Protein AF-A0A943AS71-F1 (afdb_monomer_lite)

Foldseek 3Di:
DEADAFDKDKAFDADDPQKWFQDKDWPDPQKDKDAQDHTDPPDGRVNGIIIIGGDDPVRFKTKMKTKIAGDDDDPDDDDGIDIDMDMYGHD

pLDDT: mean 90.93, std 9.63, range [56.84, 98.0]

Secondary structure (DSSP, 8-state):
--SBPSEEEEE-PPP-SSEEEEEEEESSTTEEEEE-S---TTS-HHHHEEEEEEE-SS--EEEEEEEEEE----TT---SEEEEEEEEEB-

Radius of gyration: 14.39 Å; chains: 1; bounding box: 28×16×49 Å

Sequence (91 aa):
IKNVPIGTYKITEKQVLRYYLAEATPNTANVKIQQVGKAEYGKKPEEIAYGNATLNLKDLKAEITFRNEKQRFDDYSHNDVVRNTITFKLK

Structure (mmCIF, N/CA/C/O backbone):
data_AF-A0A943AS71-F1
#
_entry.id   AF-A0A943AS71-F1
#
loop_
_atom_site.group_PDB
_atom_site.id
_atom_site.type_symbol
_atom_site.label_atom_id
_atom_site.label_alt_id
_atom_site.label_comp_id
_atom_site.label_asym_id
_atom_site.label_entity_id
_atom_site.label_seq_id
_atom_site.pdbx_PDB_ins_code
_atom_site.Cartn_x
_atom_site.Cartn_y
_atom_site.Cartn_z
_atom_site.occupancy
_atom_site.B_iso_or_equiv
_atom_site.auth_seq_id
_atom_site.auth_comp_id
_atom_site.auth_asym_id
_atom_site.auth_atom_id
_atom_site.pdbx_PDB_model_num
ATOM 1 N N . ILE A 1 1 ? -12.008 -3.490 3.138 1.00 86.69 1 ILE A N 1
ATOM 2 C CA . ILE A 1 1 ? -12.097 -4.714 3.972 1.00 86.69 1 ILE A CA 1
ATOM 3 C C . ILE A 1 1 ? -12.667 -4.332 5.335 1.00 86.69 1 ILE A C 1
ATOM 5 O O . ILE A 1 1 ? -12.212 -3.359 5.922 1.00 86.69 1 ILE A O 1
ATOM 9 N N . LYS A 1 2 ? -13.712 -5.010 5.805 1.00 90.75 2 LYS A N 1
ATOM 10 C CA . LYS A 1 2 ? -14.315 -4.759 7.128 1.00 90.75 2 LYS A CA 1
ATOM 11 C C . LYS A 1 2 ? -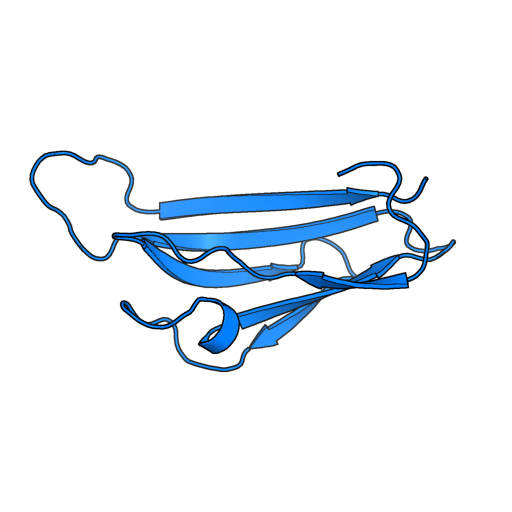13.963 -5.911 8.069 1.00 90.75 2 LYS A C 1
ATOM 13 O O . LYS A 1 2 ? -13.595 -6.976 7.580 1.00 90.75 2 LYS A O 1
ATOM 18 N N . ASN A 1 3 ? -14.126 -5.707 9.374 1.00 91.88 3 ASN A N 1
ATOM 19 C CA . ASN A 1 3 ? -13.926 -6.730 10.402 1.00 91.88 3 ASN A CA 1
ATOM 20 C C . ASN A 1 3 ? -12.506 -7.305 10.446 1.00 91.88 3 ASN A C 1
ATOM 22 O O . ASN A 1 3 ? -12.321 -8.488 10.730 1.00 91.88 3 ASN A O 1
ATOM 26 N N . VAL A 1 4 ? -11.503 -6.474 10.159 1.00 92.25 4 VAL A N 1
ATOM 27 C CA . VAL A 1 4 ? -10.103 -6.868 10.319 1.00 92.25 4 VAL A CA 1
ATOM 28 C C . VAL A 1 4 ? -9.764 -6.823 11.816 1.00 92.25 4 VAL A C 1
ATOM 30 O O . VAL A 1 4 ? -10.108 -5.838 12.466 1.00 92.25 4 VAL A O 1
ATOM 33 N N . PRO A 1 5 ? -9.157 -7.869 12.400 1.00 94.19 5 PRO A N 1
ATOM 34 C CA . PRO A 1 5 ? -8.751 -7.847 13.804 1.00 94.19 5 PRO A CA 1
ATOM 35 C C . PRO A 1 5 ? -7.739 -6.736 14.135 1.00 94.19 5 PRO A C 1
ATOM 37 O O . PRO A 1 5 ? -7.157 -6.100 13.258 1.00 94.19 5 PRO A O 1
ATOM 40 N N . ILE A 1 6 ? -7.520 -6.511 15.432 1.00 95.31 6 ILE A N 1
ATOM 41 C CA . ILE A 1 6 ? -6.399 -5.690 15.905 1.00 95.31 6 ILE A CA 1
ATOM 42 C C . ILE A 1 6 ? -5.104 -6.407 15.523 1.00 95.31 6 ILE A C 1
ATOM 44 O O . ILE A 1 6 ? -4.985 -7.619 15.713 1.00 95.31 6 ILE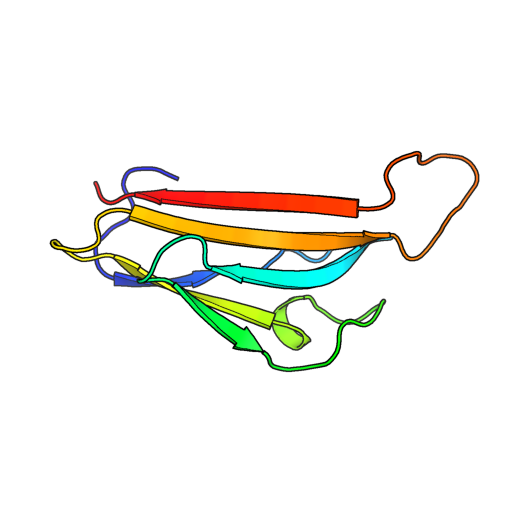 A O 1
ATOM 48 N N . GLY A 1 7 ? -4.128 -5.663 15.013 1.00 95.50 7 GLY A N 1
ATOM 49 C CA . GLY A 1 7 ? -2.847 -6.231 14.623 1.00 95.50 7 GLY A CA 1
ATOM 50 C C . GLY A 1 7 ? -2.076 -5.373 13.634 1.00 95.50 7 GLY A C 1
ATOM 51 O O . GLY A 1 7 ? -2.521 -4.301 13.217 1.00 95.50 7 GLY A O 1
ATOM 52 N N . THR A 1 8 ? -0.904 -5.881 13.263 1.00 96.06 8 THR A N 1
ATOM 53 C CA . THR A 1 8 ? -0.042 -5.288 12.242 1.00 96.06 8 THR A CA 1
ATOM 54 C C . THR A 1 8 ? -0.137 -6.109 10.964 1.00 96.06 8 THR A C 1
ATOM 56 O O . THR A 1 8 ? -0.034 -7.334 10.996 1.00 96.06 8 THR A O 1
ATOM 59 N N . TYR A 1 9 ? -0.304 -5.430 9.836 1.00 95.88 9 TYR A N 1
ATOM 60 C CA . TYR A 1 9 ? -0.535 -6.037 8.533 1.00 95.88 9 TYR A CA 1
ATOM 61 C C . TYR A 1 9 ? 0.490 -5.542 7.522 1.00 95.88 9 TYR A C 1
ATOM 63 O O . TYR A 1 9 ? 0.694 -4.334 7.381 1.00 95.88 9 TYR A O 1
ATOM 71 N N . LYS A 1 10 ? 1.089 -6.482 6.786 1.00 96.50 10 LYS A N 1
ATOM 72 C CA . LYS A 1 10 ? 1.831 -6.187 5.559 1.00 96.50 10 LYS A CA 1
ATOM 73 C C . LYS A 1 10 ? 0.835 -6.130 4.402 1.00 96.50 10 LYS A C 1
ATOM 75 O O . LYS A 1 10 ? 0.051 -7.058 4.219 1.00 96.50 10 LYS A O 1
ATOM 80 N N . ILE A 1 11 ? 0.868 -5.052 3.633 1.00 95.94 11 ILE A N 1
ATOM 81 C CA . ILE A 1 11 ? -0.013 -4.813 2.490 1.00 95.94 11 ILE A CA 1
ATOM 82 C C . ILE A 1 11 ? 0.855 -4.714 1.254 1.00 95.94 11 ILE A C 1
ATOM 84 O O . ILE A 1 11 ? 1.772 -3.892 1.196 1.00 95.94 11 ILE A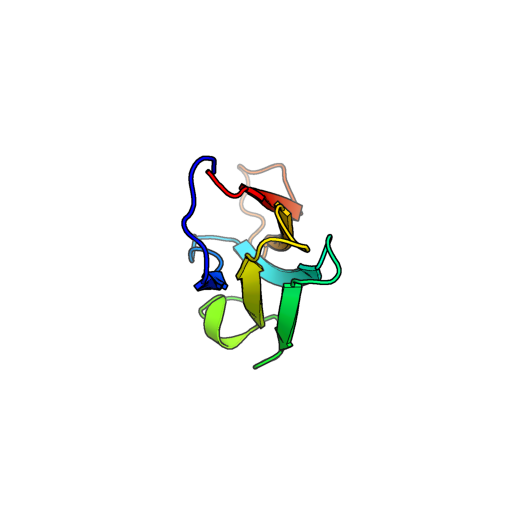 O 1
ATOM 88 N N . THR A 1 12 ? 0.557 -5.548 0.272 1.00 96.38 12 THR A N 1
ATOM 89 C CA . THR A 1 12 ? 1.358 -5.669 -0.938 1.00 96.38 12 THR A CA 1
ATOM 90 C C . THR A 1 12 ? 0.462 -5.557 -2.157 1.00 96.38 12 THR A C 1
ATOM 92 O O . THR A 1 12 ? -0.693 -5.986 -2.139 1.00 96.38 12 THR A O 1
ATOM 95 N N . GLU A 1 13 ? 0.985 -4.930 -3.207 1.00 95.88 13 GLU A N 1
ATOM 96 C CA . GLU A 1 13 ? 0.285 -4.848 -4.481 1.00 95.88 13 GLU A CA 1
ATOM 97 C C . GLU A 1 13 ? 0.484 -6.157 -5.250 1.00 95.88 13 GLU A C 1
ATOM 99 O O . GLU A 1 13 ? 1.589 -6.703 -5.331 1.00 95.88 13 GLU A O 1
ATOM 104 N N . LYS A 1 14 ? -0.601 -6.681 -5.821 1.00 94.25 14 LYS A N 1
ATOM 105 C CA . LYS A 1 14 ? -0.538 -7.907 -6.613 1.00 94.25 14 LYS A CA 1
ATOM 106 C C . LYS A 1 14 ? 0.168 -7.628 -7.938 1.00 94.25 14 LYS A C 1
ATOM 108 O O . LYS A 1 14 ? -0.220 -6.728 -8.674 1.00 94.25 14 LYS A O 1
ATOM 113 N N . GLN A 1 15 ? 1.150 -8.456 -8.286 1.00 92.44 15 GLN A N 1
ATOM 114 C CA . GLN A 1 15 ? 1.785 -8.382 -9.600 1.00 92.44 15 GLN A CA 1
ATOM 115 C C . GLN A 1 15 ? 0.780 -8.714 -10.714 1.00 92.44 15 GLN A C 1
ATOM 117 O O . GLN A 1 15 ? 0.081 -9.730 -10.657 1.00 92.44 15 GLN A O 1
ATOM 122 N N . VAL A 1 16 ? 0.743 -7.873 -11.746 1.00 88.94 16 VAL A N 1
ATOM 123 C CA . VAL A 1 16 ? -0.093 -8.041 -12.941 1.00 88.94 16 VAL A CA 1
ATOM 124 C C . VAL A 1 16 ? 0.725 -7.781 -14.207 1.00 88.94 16 VAL A C 1
ATOM 126 O O . VAL A 1 16 ? 1.803 -7.195 -14.160 1.00 88.94 16 VAL A O 1
ATOM 129 N N . LEU A 1 17 ? 0.223 -8.236 -15.355 1.00 85.31 17 LEU A N 1
ATOM 130 C CA . LEU A 1 17 ? 0.850 -7.964 -16.649 1.00 85.31 17 LEU A CA 1
ATOM 131 C C . LEU A 1 17 ? 0.700 -6.482 -17.034 1.00 85.31 17 LEU A C 1
ATOM 133 O O . LEU A 1 17 ? -0.302 -5.854 -16.700 1.00 85.31 17 LEU A O 1
ATOM 137 N N . ARG A 1 18 ? 1.667 -5.954 -17.801 1.00 87.81 18 ARG A N 1
ATOM 138 C CA . ARG A 1 18 ? 1.687 -4.607 -18.425 1.00 87.81 18 ARG A CA 1
ATOM 139 C C . ARG A 1 18 ? 1.787 -3.402 -17.485 1.00 87.81 18 ARG A C 1
ATOM 141 O O . ARG A 1 18 ? 2.154 -2.332 -17.968 1.00 87.81 18 ARG A O 1
ATOM 148 N N . TYR A 1 19 ? 1.529 -3.572 -16.195 1.00 90.94 19 TYR A N 1
ATOM 149 C CA . TYR A 1 19 ? 1.678 -2.526 -15.189 1.00 90.94 19 TYR A CA 1
ATOM 150 C C . TYR A 1 19 ? 2.809 -2.853 -14.221 1.00 90.94 19 TYR A C 1
ATOM 152 O O . TYR A 1 19 ? 3.079 -4.020 -13.935 1.00 90.94 19 TYR A O 1
ATOM 160 N N . TYR A 1 20 ? 3.451 -1.815 -13.705 1.00 93.94 20 TYR A N 1
ATOM 161 C CA . TYR A 1 20 ? 4.391 -1.914 -12.597 1.00 93.94 20 TYR A CA 1
ATOM 162 C C . TYR A 1 20 ? 4.012 -0.927 -11.503 1.00 93.94 20 TYR A C 1
ATOM 164 O O . TYR A 1 20 ? 3.392 0.103 -11.773 1.00 93.94 20 TYR A O 1
ATOM 172 N N . LEU A 1 21 ? 4.402 -1.243 -10.270 1.00 97.00 21 LEU A N 1
ATOM 173 C CA . LEU A 1 21 ? 4.200 -0.342 -9.147 1.00 97.00 21 LEU A CA 1
ATOM 174 C C . LEU A 1 21 ? 5.136 0.861 -9.297 1.00 97.00 21 LEU A C 1
ATOM 176 O O . LEU A 1 21 ? 6.354 0.710 -9.238 1.00 97.00 21 LEU A O 1
ATOM 180 N N . ALA A 1 22 ? 4.564 2.044 -9.485 1.00 96.12 22 ALA A N 1
ATOM 181 C CA . ALA A 1 22 ? 5.317 3.289 -9.560 1.00 96.12 22 ALA A CA 1
ATOM 182 C C . ALA A 1 22 ? 5.518 3.895 -8.167 1.00 96.12 22 ALA A C 1
ATOM 184 O O . ALA A 1 22 ? 6.605 4.357 -7.833 1.00 96.12 22 ALA A O 1
ATOM 185 N N . GLU A 1 23 ? 4.472 3.870 -7.342 1.00 96.06 23 GLU A N 1
ATOM 186 C CA . GLU A 1 23 ? 4.471 4.534 -6.042 1.00 96.06 23 GLU A CA 1
ATOM 187 C C . GLU A 1 23 ? 3.442 3.900 -5.099 1.00 96.06 23 GLU A C 1
ATOM 189 O O . GLU A 1 23 ? 2.373 3.462 -5.529 1.00 96.06 23 GLU A O 1
ATOM 194 N N . ALA A 1 24 ? 3.741 3.892 -3.800 1.00 97.25 24 ALA A N 1
ATOM 195 C CA . ALA A 1 24 ? 2.784 3.577 -2.748 1.00 97.25 24 ALA A CA 1
ATOM 196 C C . ALA A 1 24 ? 2.667 4.778 -1.805 1.00 97.25 24 ALA A C 1
ATOM 198 O O . ALA A 1 24 ? 3.680 5.284 -1.326 1.00 97.25 24 ALA A O 1
ATOM 199 N N . THR A 1 25 ? 1.445 5.221 -1.516 1.00 97.31 25 THR A N 1
ATOM 200 C CA . THR A 1 25 ? 1.189 6.378 -0.652 1.00 97.31 25 THR A CA 1
ATOM 201 C C . THR A 1 25 ? 0.306 5.994 0.536 1.00 97.31 25 THR A C 1
ATOM 203 O O . THR A 1 25 ? -0.709 5.308 0.364 1.00 97.31 25 THR A O 1
ATOM 206 N N . PRO A 1 26 ? 0.669 6.402 1.767 1.00 97.19 26 PRO A N 1
ATOM 207 C CA . PRO A 1 26 ? -0.185 6.194 2.924 1.00 97.19 26 PRO A CA 1
ATOM 208 C C . PRO A 1 26 ? -1.284 7.264 2.933 1.00 97.19 26 PRO A C 1
ATOM 210 O O . PRO A 1 26 ? -0.993 8.457 2.871 1.00 97.19 26 PRO A O 1
ATOM 213 N N . ASN A 1 27 ? -2.547 6.854 3.050 1.00 96.25 27 ASN A N 1
ATOM 214 C CA . ASN A 1 27 ? -3.673 7.788 3.178 1.00 96.25 27 ASN A CA 1
ATOM 215 C C . ASN A 1 27 ? -4.076 8.008 4.651 1.00 96.25 27 ASN A C 1
ATOM 217 O O . ASN A 1 27 ? -4.892 8.879 4.949 1.00 96.25 27 ASN A O 1
ATOM 221 N N . THR A 1 28 ? -3.540 7.213 5.583 1.00 96.25 28 THR A N 1
ATOM 222 C CA . THR A 1 28 ? -3.748 7.358 7.032 1.00 96.25 28 THR A CA 1
ATOM 223 C C . THR A 1 28 ? -2.425 7.276 7.794 1.00 96.25 28 THR A C 1
ATOM 225 O O . THR A 1 28 ? -1.481 6.619 7.360 1.00 96.25 28 THR A O 1
ATOM 228 N N . ALA A 1 29 ? -2.355 7.924 8.961 1.00 96.00 29 ALA A N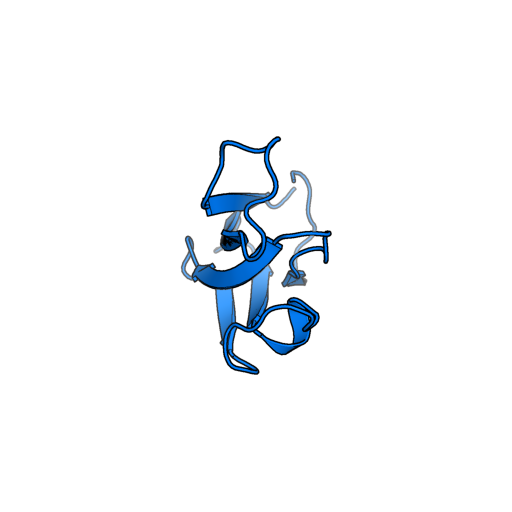 1
ATOM 229 C CA . ALA A 1 29 ? -1.120 8.050 9.748 1.00 96.00 29 ALA A CA 1
ATOM 230 C C . ALA A 1 29 ? -0.587 6.716 10.311 1.00 96.00 29 ALA A C 1
ATOM 232 O O . ALA A 1 29 ? 0.609 6.567 10.549 1.00 96.00 29 ALA A O 1
ATOM 233 N N . ASN A 1 30 ? -1.467 5.735 10.508 1.00 96.69 30 ASN A N 1
ATOM 234 C CA . ASN A 1 30 ? -1.131 4.391 10.981 1.00 96.69 30 ASN A CA 1
ATOM 235 C C . ASN A 1 30 ? -0.635 3.450 9.868 1.00 96.69 30 ASN A C 1
ATOM 237 O O . ASN A 1 30 ? -0.495 2.248 10.107 1.00 96.69 30 ASN A O 1
ATOM 241 N N . VAL A 1 31 ? -0.379 3.977 8.667 1.00 97.75 31 VAL A N 1
ATOM 242 C CA . VAL A 1 31 ? 0.237 3.262 7.547 1.00 97.75 31 VAL A CA 1
ATOM 243 C C . VAL A 1 31 ? 1.622 3.842 7.289 1.00 97.75 31 VAL A C 1
ATOM 245 O O . VAL A 1 31 ? 1.784 5.041 7.082 1.00 97.75 31 VAL A O 1
ATOM 248 N N . LYS A 1 32 ? 2.631 2.974 7.258 1.00 97.88 32 LYS A N 1
ATOM 249 C CA . LYS A 1 32 ? 4.003 3.312 6.875 1.00 97.88 32 LYS A CA 1
ATOM 250 C C . LYS A 1 32 ? 4.354 2.615 5.574 1.00 97.88 32 LYS A C 1
ATOM 252 O O . LYS A 1 32 ? 4.211 1.398 5.472 1.00 97.88 32 LYS A O 1
ATOM 257 N N . ILE A 1 33 ? 4.839 3.376 4.603 1.00 98.00 33 ILE A N 1
ATOM 258 C CA . ILE A 1 33 ? 5.354 2.819 3.354 1.00 98.00 33 ILE A CA 1
ATOM 259 C C . ILE A 1 33 ? 6.819 2.460 3.548 1.00 98.00 33 ILE A C 1
ATOM 261 O O . ILE A 1 33 ? 7.613 3.290 3.986 1.00 98.00 33 ILE A O 1
ATOM 265 N N . GLN A 1 34 ? 7.170 1.224 3.215 1.00 97.88 34 GLN A N 1
ATOM 266 C CA . GLN A 1 34 ? 8.551 0.799 3.088 1.00 97.88 34 GLN A CA 1
ATOM 267 C C . GLN A 1 34 ? 8.932 0.840 1.610 1.00 97.88 34 GLN A C 1
ATOM 269 O O . GLN A 1 34 ? 8.463 0.009 0.833 1.00 97.88 34 GLN A O 1
ATOM 274 N N . GLN A 1 35 ? 9.795 1.785 1.236 1.00 97.25 35 GLN A N 1
ATOM 275 C CA . GLN A 1 35 ? 10.434 1.782 -0.076 1.00 97.25 35 GLN A CA 1
ATOM 276 C C . GLN A 1 35 ? 11.609 0.797 -0.048 1.00 97.25 35 GLN A C 1
ATOM 278 O O . GLN A 1 35 ? 12.465 0.873 0.835 1.00 97.25 35 GLN A O 1
ATOM 283 N N . VAL A 1 36 ? 11.630 -0.135 -0.995 1.00 97.25 36 VAL A N 1
ATOM 284 C CA . VAL A 1 36 ? 12.639 -1.202 -1.105 1.00 97.25 36 VAL A CA 1
ATOM 285 C C . VAL A 1 36 ? 13.521 -0.986 -2.332 1.00 97.25 36 VAL A C 1
ATOM 287 O O . VAL A 1 36 ? 14.739 -1.128 -2.256 1.00 97.25 36 VAL A O 1
ATOM 290 N N . GLY A 1 37 ? 12.920 -0.598 -3.454 1.00 95.88 37 GLY A N 1
ATOM 291 C CA . GLY A 1 37 ? 13.603 -0.460 -4.735 1.00 95.88 37 GLY A CA 1
ATOM 292 C C . GLY A 1 37 ? 13.052 0.687 -5.569 1.00 95.88 37 GLY A C 1
ATOM 293 O O . GLY A 1 37 ? 12.130 1.392 -5.166 1.00 95.88 37 GLY A O 1
ATOM 294 N N . LYS A 1 38 ? 13.636 0.895 -6.749 1.00 96.38 38 LYS A N 1
ATOM 295 C CA . LYS A 1 38 ? 13.117 1.855 -7.730 1.00 96.38 38 LYS A CA 1
ATOM 296 C C . LYS A 1 38 ? 11.955 1.239 -8.503 1.00 96.38 38 LYS A C 1
ATOM 298 O O . LYS A 1 38 ? 11.962 0.035 -8.753 1.00 96.38 38 LYS A O 1
ATOM 303 N N . ALA A 1 39 ? 10.998 2.078 -8.889 1.00 95.06 39 ALA A N 1
ATOM 304 C CA . ALA A 1 39 ? 9.920 1.694 -9.786 1.00 95.06 39 ALA A CA 1
ATOM 305 C C . ALA A 1 39 ? 10.493 1.165 -11.105 1.00 95.06 39 ALA A C 1
ATOM 307 O O . ALA A 1 39 ? 11.282 1.850 -11.758 1.00 95.06 39 ALA A O 1
ATOM 308 N N . GLU A 1 40 ? 10.132 -0.063 -11.469 1.00 93.62 40 GLU A N 1
ATOM 309 C CA . GLU A 1 40 ? 10.687 -0.724 -12.645 1.00 93.62 40 GLU A CA 1
ATOM 310 C C . GLU A 1 40 ? 9.749 -1.818 -13.149 1.00 93.62 40 GLU A C 1
ATOM 312 O O . GLU A 1 40 ? 9.224 -2.629 -12.379 1.00 93.62 40 GLU A O 1
ATOM 317 N N . TYR A 1 41 ? 9.568 -1.867 -14.466 1.00 91.31 41 TYR A N 1
ATOM 318 C CA . TYR A 1 41 ? 8.799 -2.926 -15.094 1.00 91.31 41 TYR A CA 1
ATOM 319 C C . TYR A 1 41 ? 9.488 -4.288 -14.978 1.00 91.31 41 TYR A C 1
ATOM 321 O O . TYR A 1 41 ? 10.689 -4.419 -15.185 1.00 91.31 41 TYR A O 1
ATOM 329 N N . GLY A 1 42 ? 8.699 -5.325 -14.692 1.00 90.12 42 GLY A N 1
ATOM 330 C CA . GLY A 1 42 ? 9.186 -6.698 -14.535 1.00 90.12 42 GLY A CA 1
ATOM 331 C C . GLY A 1 42 ? 9.603 -7.059 -13.108 1.00 90.12 42 GLY A C 1
ATOM 332 O O . GLY A 1 42 ? 9.698 -8.249 -12.808 1.00 90.12 42 GLY A O 1
ATOM 333 N N . LYS A 1 43 ? 9.764 -6.077 -12.212 1.00 94.00 43 LYS A N 1
ATOM 334 C CA . LYS A 1 43 ? 9.962 -6.329 -10.779 1.00 94.00 43 LYS A CA 1
ATOM 335 C C . LYS A 1 43 ? 8.653 -6.641 -10.073 1.00 94.00 43 LYS A C 1
ATOM 337 O O . LYS A 1 43 ? 7.581 -6.167 -10.463 1.00 94.00 43 LYS A O 1
ATOM 342 N N . LYS A 1 44 ? 8.734 -7.438 -9.007 1.00 95.69 44 LYS A N 1
ATOM 343 C CA . LYS A 1 44 ? 7.569 -7.674 -8.148 1.00 95.69 44 LYS A CA 1
ATOM 344 C C . LYS A 1 44 ? 7.251 -6.380 -7.397 1.00 95.69 44 LYS A C 1
ATOM 346 O O . LYS A 1 44 ? 8.180 -5.733 -6.918 1.00 95.69 44 LYS A O 1
ATOM 351 N N . PRO A 1 45 ? 5.973 -6.013 -7.205 1.00 96.25 45 PRO A N 1
ATOM 352 C CA . PRO A 1 45 ? 5.637 -4.802 -6.458 1.00 96.25 45 PRO A CA 1
ATOM 353 C C . PRO A 1 45 ? 6.268 -4.748 -5.057 1.00 96.25 45 PRO A C 1
ATOM 355 O O . PRO A 1 45 ? 6.745 -3.699 -4.643 1.00 96.25 45 PRO A O 1
ATOM 358 N N . GLU A 1 46 ? 6.379 -5.890 -4.367 1.00 96.44 46 GLU A N 1
ATOM 359 C CA . GLU A 1 46 ? 7.026 -5.992 -3.046 1.00 96.44 46 GLU A CA 1
ATOM 360 C C . GLU A 1 46 ? 8.532 -5.683 -3.044 1.00 96.44 46 GLU A C 1
ATOM 362 O O . GLU A 1 46 ? 9.073 -5.327 -1.999 1.00 96.44 46 GLU A O 1
ATOM 367 N N . GLU A 1 47 ? 9.206 -5.802 -4.191 1.00 96.69 47 GLU A N 1
ATOM 368 C CA . GLU A 1 47 ? 10.615 -5.418 -4.373 1.00 96.69 47 GLU A CA 1
ATOM 369 C C . GLU A 1 47 ? 10.767 -3.907 -4.613 1.00 96.69 47 GLU A C 1
ATOM 371 O O . GLU A 1 47 ? 11.879 -3.383 -4.584 1.00 96.69 47 GLU A O 1
ATOM 376 N N . ILE A 1 48 ? 9.656 -3.203 -4.850 1.00 97.50 48 ILE A N 1
ATOM 377 C CA . ILE A 1 48 ? 9.603 -1.757 -5.074 1.00 97.50 48 ILE A CA 1
ATOM 378 C C . ILE A 1 48 ? 9.143 -1.071 -3.790 1.00 97.50 48 ILE A C 1
ATOM 380 O O . ILE A 1 48 ? 9.908 -0.303 -3.205 1.00 97.50 48 ILE A O 1
ATOM 384 N N . ALA A 1 49 ? 7.927 -1.367 -3.327 1.00 98.00 49 ALA A N 1
ATOM 385 C CA . ALA A 1 49 ? 7.382 -0.826 -2.089 1.00 98.00 49 ALA A CA 1
ATOM 386 C C . ALA A 1 49 ? 6.242 -1.686 -1.522 1.00 98.00 49 ALA A C 1
ATOM 388 O O . ALA A 1 49 ? 5.515 -2.365 -2.247 1.00 98.00 49 ALA A O 1
ATOM 389 N N . TYR A 1 50 ? 6.042 -1.613 -0.208 1.00 97.69 50 TYR A N 1
ATOM 390 C CA . TYR A 1 50 ? 4.887 -2.205 0.469 1.00 97.69 50 TYR A CA 1
ATOM 391 C C . TYR A 1 50 ? 4.449 -1.360 1.668 1.00 97.69 50 TYR A C 1
ATOM 393 O O . TYR A 1 50 ? 5.216 -0.556 2.198 1.00 97.69 50 TYR A O 1
ATOM 401 N N . GLY A 1 51 ? 3.204 -1.536 2.104 1.00 97.44 51 GLY A N 1
ATOM 402 C CA . GLY A 1 51 ? 2.660 -0.871 3.285 1.00 97.44 51 GLY A CA 1
ATOM 403 C C . GLY A 1 51 ? 2.751 -1.748 4.528 1.00 97.44 51 GLY A C 1
ATOM 404 O O . GLY A 1 51 ? 2.471 -2.942 4.466 1.00 97.44 51 GLY A O 1
ATOM 405 N N . ASN A 1 52 ? 3.072 -1.154 5.670 1.00 97.50 52 ASN A N 1
ATOM 406 C CA . ASN A 1 52 ? 2.841 -1.739 6.987 1.00 97.50 52 ASN A CA 1
ATOM 407 C C . ASN A 1 52 ? 1.790 -0.904 7.701 1.00 97.50 52 ASN A C 1
ATOM 409 O O . ASN A 1 52 ? 1.975 0.301 7.872 1.00 97.50 52 ASN A O 1
ATOM 413 N N . ALA A 1 53 ? 0.703 -1.531 8.123 1.00 96.38 53 ALA A N 1
ATOM 414 C CA . ALA A 1 53 ? -0.381 -0.846 8.804 1.00 96.38 53 ALA A CA 1
ATOM 415 C C . ALA A 1 53 ? -0.667 -1.463 10.159 1.00 96.38 53 ALA A C 1
ATOM 417 O O . ALA A 1 53 ? -0.657 -2.685 10.294 1.00 96.38 53 ALA A O 1
ATOM 418 N N . THR A 1 54 ? -0.999 -0.620 11.127 1.00 96.25 54 THR A N 1
ATOM 419 C CA . THR A 1 54 ? -1.383 -1.064 12.465 1.00 96.25 54 THR A CA 1
ATOM 420 C C . THR A 1 54 ? -2.828 -0.676 12.734 1.00 96.25 54 THR A C 1
ATOM 422 O O . THR A 1 54 ? -3.169 0.506 12.717 1.00 96.25 54 THR A O 1
ATOM 425 N N . LEU A 1 55 ? -3.675 -1.667 13.008 1.00 95.50 55 LEU A N 1
ATOM 426 C CA . LEU A 1 55 ? -5.018 -1.449 13.536 1.00 95.50 55 LEU A CA 1
ATOM 427 C C . LEU A 1 55 ? -5.009 -1.641 15.046 1.00 95.50 55 LEU A C 1
ATOM 429 O O . LEU A 1 55 ? -4.550 -2.668 15.545 1.00 95.50 55 LEU A O 1
ATOM 433 N N . ASN A 1 56 ? -5.533 -0.658 15.767 1.00 93.62 56 ASN A N 1
ATOM 434 C CA . ASN A 1 56 ? -5.683 -0.675 17.219 1.00 93.62 56 ASN A CA 1
ATOM 435 C C . ASN A 1 56 ? -6.928 0.146 17.614 1.00 93.62 56 ASN A C 1
ATOM 437 O O . ASN A 1 56 ? -7.624 0.672 16.750 1.00 93.62 56 ASN A O 1
ATOM 441 N N . LEU A 1 57 ? -7.220 0.271 18.912 1.00 92.12 57 LEU A N 1
ATOM 442 C CA . LEU A 1 57 ? -8.411 0.990 19.394 1.00 92.12 57 LEU A CA 1
ATOM 443 C C . LEU A 1 57 ? -8.420 2.500 19.076 1.00 92.12 57 LEU A C 1
ATOM 445 O O . LEU A 1 57 ? -9.488 3.103 19.054 1.00 92.12 57 LEU A O 1
ATOM 449 N N . LYS A 1 58 ? -7.255 3.114 18.842 1.00 92.62 58 LYS A N 1
ATOM 450 C CA . LYS A 1 58 ? -7.114 4.519 18.418 1.00 92.62 58 LYS A CA 1
ATOM 451 C C . LYS A 1 58 ? -7.166 4.653 16.895 1.00 92.62 58 LYS A C 1
ATOM 453 O O . LYS A 1 58 ? -7.745 5.600 16.375 1.00 92.62 58 LYS A O 1
ATOM 458 N N . ASP A 1 59 ? -6.611 3.671 16.193 1.00 92.75 59 ASP A N 1
ATOM 459 C CA . ASP A 1 59 ? -6.458 3.641 14.744 1.00 92.75 59 ASP A CA 1
ATOM 460 C C . ASP A 1 59 ? -7.342 2.549 14.126 1.00 92.75 59 ASP A C 1
ATOM 462 O O . ASP A 1 59 ? -6.877 1.500 13.677 1.00 92.75 59 ASP A O 1
ATOM 466 N N . LEU A 1 60 ? -8.654 2.796 14.119 1.00 93.12 60 LEU A N 1
ATOM 467 C CA . LEU A 1 60 ? -9.669 1.828 13.672 1.00 93.12 60 LEU A CA 1
ATOM 468 C C . LEU A 1 60 ? -9.712 1.634 12.150 1.00 93.12 60 LEU A C 1
ATOM 470 O O . LEU A 1 60 ? -10.368 0.717 11.658 1.00 93.12 60 LEU A O 1
ATOM 474 N N . LYS A 1 61 ? -9.074 2.524 11.390 1.00 94.81 61 LYS A N 1
ATOM 475 C CA . LYS A 1 61 ? -9.045 2.525 9.926 1.00 94.81 61 LYS A CA 1
ATOM 476 C C . LYS A 1 61 ? -7.600 2.660 9.476 1.00 94.81 61 LYS A C 1
ATOM 478 O O . LYS A 1 61 ? -6.871 3.488 10.007 1.00 94.81 61 LYS A O 1
ATOM 483 N N . ALA A 1 62 ? -7.226 1.909 8.453 1.00 95.38 62 ALA A N 1
ATOM 484 C CA . ALA A 1 62 ? -6.015 2.147 7.687 1.00 95.38 62 ALA A CA 1
ATOM 485 C C . ALA A 1 62 ? -6.339 2.206 6.194 1.00 95.38 62 ALA A C 1
ATOM 487 O O . ALA A 1 62 ? -7.276 1.556 5.712 1.00 95.38 62 ALA A O 1
ATOM 488 N N . GLU A 1 63 ? -5.586 3.024 5.468 1.00 97.19 63 GLU A N 1
ATOM 489 C CA . GLU A 1 63 ? -5.773 3.200 4.037 1.00 97.19 63 GLU A CA 1
ATOM 490 C C . GLU A 1 63 ? -4.454 3.501 3.321 1.00 97.19 63 GLU A C 1
ATOM 492 O O . GLU A 1 63 ? -3.629 4.286 3.789 1.00 97.19 63 GLU A O 1
ATOM 497 N N . ILE A 1 64 ? -4.274 2.860 2.173 1.00 97.56 64 ILE A N 1
ATOM 498 C CA . ILE A 1 64 ? -3.091 2.959 1.318 1.00 97.56 64 ILE A CA 1
ATOM 499 C C . ILE A 1 64 ? -3.535 3.031 -0.139 1.00 97.56 64 ILE A C 1
ATOM 501 O O . ILE A 1 64 ? -4.513 2.379 -0.513 1.00 97.56 64 ILE A O 1
ATOM 505 N N . THR A 1 65 ? -2.813 3.788 -0.960 1.00 97.94 65 THR A N 1
ATOM 506 C CA . THR A 1 65 ? -2.991 3.797 -2.415 1.00 97.94 65 THR A CA 1
ATOM 507 C C . THR A 1 65 ? -1.731 3.296 -3.101 1.00 97.94 65 THR A C 1
ATOM 509 O O . THR A 1 65 ? -0.644 3.807 -2.853 1.00 97.94 65 THR A O 1
ATOM 512 N N . PHE A 1 66 ? -1.880 2.337 -4.009 1.00 97.50 66 PHE A N 1
ATOM 513 C CA . PHE A 1 66 ? -0.832 1.942 -4.945 1.00 97.50 66 PHE A CA 1
ATOM 514 C C . PHE A 1 66 ? -1.095 2.586 -6.303 1.00 97.50 66 PHE A C 1
ATOM 516 O O . PHE A 1 66 ? -2.183 2.443 -6.863 1.00 97.50 66 PHE A O 1
ATOM 523 N N . ARG A 1 67 ? -0.112 3.309 -6.836 1.00 96.50 67 ARG A N 1
ATOM 524 C CA . ARG A 1 67 ? -0.140 3.875 -8.183 1.00 96.50 67 ARG A CA 1
ATOM 525 C C . ARG A 1 67 ? 0.696 2.988 -9.091 1.00 96.50 67 ARG A C 1
ATOM 527 O O . ARG A 1 67 ? 1.904 2.865 -8.907 1.00 96.50 67 ARG A O 1
ATOM 534 N N . ASN A 1 68 ? 0.048 2.408 -10.086 1.00 94.38 68 ASN A N 1
ATOM 535 C CA . ASN A 1 68 ? 0.676 1.574 -11.090 1.00 94.38 68 ASN A CA 1
ATOM 536 C C . ASN A 1 68 ? 0.721 2.313 -12.426 1.00 94.38 68 ASN A C 1
ATOM 538 O O . ASN A 1 68 ? -0.276 2.906 -12.840 1.00 94.38 68 ASN A O 1
ATOM 542 N N . GLU A 1 69 ? 1.858 2.252 -13.104 1.00 92.81 69 GLU A N 1
ATOM 543 C CA . GLU A 1 69 ? 2.055 2.838 -14.429 1.00 92.81 69 GLU A CA 1
ATOM 544 C C . GLU A 1 69 ? 2.129 1.736 -15.482 1.00 92.81 69 GLU A C 1
ATOM 546 O O . GLU A 1 69 ? 2.639 0.636 -15.240 1.00 92.81 69 GLU A O 1
ATOM 551 N N . LYS A 1 70 ? 1.565 2.020 -16.652 1.00 88.50 70 LYS A N 1
ATOM 552 C CA . LYS A 1 70 ? 1.579 1.112 -17.791 1.00 88.50 70 LYS A CA 1
ATOM 553 C C . LYS A 1 70 ? 2.933 1.201 -18.493 1.00 88.50 70 LYS A C 1
ATOM 555 O O . LYS A 1 70 ? 3.347 2.278 -18.903 1.00 88.50 70 LYS A O 1
ATOM 560 N N . GLN A 1 71 ? 3.599 0.066 -18.692 1.00 82.31 71 GLN A N 1
ATOM 561 C CA . GLN A 1 71 ? 4.864 0.025 -19.437 1.00 82.31 71 GLN A CA 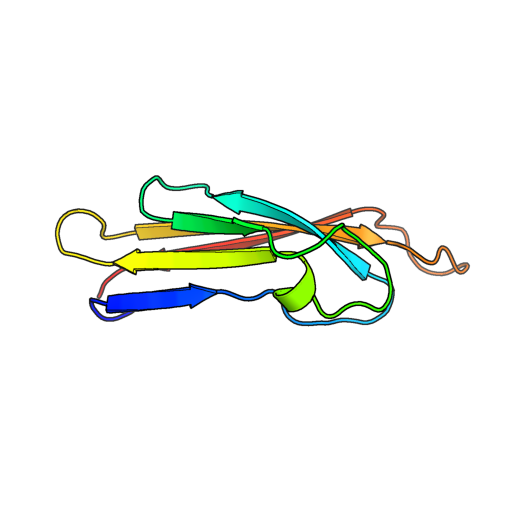1
ATOM 562 C C . GLN A 1 71 ? 4.656 -0.143 -20.945 1.00 82.31 71 GLN A C 1
ATOM 564 O O . GLN A 1 71 ? 5.381 0.443 -21.745 1.00 82.31 71 GLN A O 1
ATOM 569 N N . ARG A 1 72 ? 3.737 -1.029 -21.353 1.00 70.19 72 ARG A N 1
ATOM 570 C CA . ARG A 1 72 ? 3.540 -1.380 -22.768 1.00 70.19 72 ARG A CA 1
ATOM 571 C C . ARG A 1 72 ? 2.265 -0.760 -23.310 1.00 70.19 72 ARG A C 1
ATOM 573 O O . ARG A 1 72 ? 1.185 -1.034 -22.800 1.00 70.19 72 ARG A O 1
ATOM 580 N N . PHE A 1 73 ? 2.405 -0.004 -24.388 1.00 65.56 73 PHE A N 1
ATOM 581 C CA . PHE A 1 73 ? 1.316 0.557 -25.177 1.00 65.56 73 PHE A CA 1
ATOM 582 C C . PHE A 1 73 ? 1.184 -0.270 -26.461 1.00 65.56 73 PHE A C 1
ATOM 584 O O . PHE A 1 73 ? 1.669 0.131 -27.508 1.00 65.56 73 PHE A O 1
ATOM 591 N N . ASP A 1 74 ? 0.633 -1.482 -26.356 1.00 66.25 74 ASP A N 1
ATOM 592 C CA . ASP A 1 74 ? 0.096 -2.172 -27.534 1.00 66.25 74 ASP A CA 1
ATOM 593 C C . ASP A 1 74 ? -1.304 -1.617 -27.869 1.00 66.25 74 ASP A C 1
ATOM 595 O O . ASP A 1 74 ? -1.932 -0.968 -27.026 1.00 66.25 74 ASP A O 1
ATOM 599 N N . ASP A 1 75 ? -1.773 -1.856 -29.099 1.00 58.62 75 ASP A N 1
ATOM 600 C CA . ASP A 1 75 ? -2.901 -1.169 -29.769 1.00 58.62 75 ASP A CA 1
ATOM 601 C C . ASP A 1 75 ? -4.293 -1.299 -29.098 1.00 58.62 75 ASP A C 1
ATOM 603 O O . ASP A 1 75 ? -5.301 -0.901 -29.675 1.00 58.62 75 ASP A O 1
ATOM 607 N N . TYR A 1 76 ? -4.394 -1.848 -27.879 1.00 56.84 76 TYR A N 1
ATOM 608 C CA . TYR A 1 76 ? -5.665 -2.232 -27.244 1.00 56.84 76 TYR A CA 1
ATOM 609 C C . TYR A 1 76 ? -5.790 -1.880 -25.749 1.00 56.84 76 TYR A C 1
ATOM 611 O O . TYR A 1 76 ? -6.424 -2.614 -24.986 1.00 56.84 76 TYR A O 1
ATOM 619 N N . SER A 1 77 ? -5.203 -0.781 -25.259 1.00 58.69 77 SER A N 1
ATOM 620 C CA . SER A 1 77 ? -5.486 -0.340 -23.878 1.00 58.69 77 SER A CA 1
ATOM 621 C C . SER A 1 77 ? -5.295 1.162 -23.650 1.00 58.69 77 SER A C 1
ATOM 623 O O . SER A 1 77 ? -4.214 1.692 -23.893 1.00 58.69 77 SER A O 1
ATOM 625 N N . HIS A 1 78 ? -6.331 1.806 -23.098 1.00 63.59 78 HIS A N 1
ATOM 626 C CA . HIS A 1 78 ? -6.462 3.265 -22.954 1.00 63.59 78 HIS A CA 1
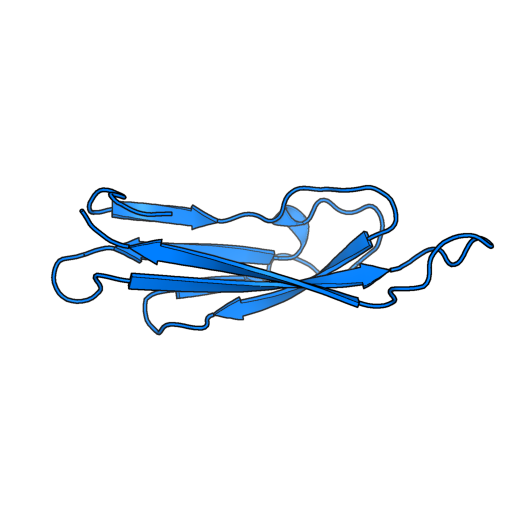ATOM 627 C C . HIS A 1 78 ? -6.045 3.850 -21.586 1.00 63.59 78 HIS A C 1
ATOM 629 O O . HIS A 1 78 ? -6.145 5.058 -21.405 1.00 63.59 78 HIS A O 1
ATOM 635 N N . ASN A 1 79 ? -5.616 3.035 -20.610 1.00 70.50 79 ASN A N 1
ATOM 636 C CA . ASN A 1 79 ? -5.356 3.514 -19.242 1.00 70.50 79 ASN A CA 1
ATOM 637 C C . ASN A 1 79 ? -3.863 3.516 -18.895 1.00 70.50 79 ASN A C 1
ATOM 639 O O . ASN A 1 79 ? -3.292 2.459 -18.611 1.00 70.50 79 ASN A O 1
ATOM 643 N N . ASP A 1 80 ? -3.268 4.703 -18.835 1.00 75.62 80 ASP A N 1
ATOM 644 C CA . ASP A 1 80 ? -1.830 4.902 -18.589 1.00 75.62 80 ASP A CA 1
ATOM 645 C C . ASP A 1 80 ? -1.438 4.670 -17.124 1.00 75.62 80 ASP A C 1
ATOM 647 O O . ASP A 1 80 ? -0.336 4.212 -16.819 1.00 75.62 80 ASP A O 1
ATOM 651 N N . VAL A 1 81 ? -2.360 4.963 -16.204 1.00 84.75 81 VAL A N 1
ATOM 652 C CA . VAL A 1 81 ? -2.148 4.882 -14.757 1.00 84.75 81 VAL A CA 1
ATOM 653 C C . VAL A 1 81 ? -3.356 4.232 -14.096 1.00 84.75 81 VAL A C 1
ATOM 655 O O . VAL A 1 81 ? -4.500 4.584 -14.379 1.00 84.75 81 VAL A O 1
ATOM 658 N N . VAL A 1 82 ? -3.101 3.327 -13.157 1.00 86.44 82 VAL A N 1
ATOM 659 C CA . VAL A 1 82 ? -4.117 2.717 -12.293 1.00 86.44 82 VAL A CA 1
ATOM 660 C C . VAL A 1 82 ? -3.807 3.070 -10.844 1.00 86.44 82 VAL A C 1
ATOM 662 O O . VAL A 1 82 ? -2.661 2.977 -10.412 1.00 86.44 82 VAL A O 1
ATOM 665 N N . ARG A 1 83 ? -4.822 3.475 -10.077 1.00 91.56 83 ARG A N 1
ATOM 666 C CA . ARG A 1 83 ? -4.701 3.720 -8.634 1.00 91.56 83 ARG A CA 1
ATOM 667 C C . ARG A 1 83 ? -5.572 2.736 -7.871 1.00 91.56 83 ARG A C 1
ATOM 669 O O . ARG A 1 83 ? -6.792 2.770 -7.998 1.00 91.56 83 ARG A O 1
ATOM 676 N N . ASN A 1 84 ? -4.939 1.901 -7.060 1.00 88.69 84 ASN A N 1
ATOM 677 C CA . ASN A 1 84 ? -5.604 0.923 -6.214 1.00 88.69 84 ASN A CA 1
ATOM 678 C C . ASN A 1 84 ? -5.578 1.416 -4.769 1.00 88.69 84 ASN A C 1
ATOM 680 O O . ASN A 1 84 ? -4.561 1.313 -4.086 1.00 88.69 84 ASN A O 1
ATOM 684 N N . THR A 1 85 ? -6.697 1.974 -4.309 1.00 91.19 85 THR A N 1
ATOM 685 C CA . THR A 1 85 ? -6.859 2.411 -2.918 1.00 91.19 85 THR A CA 1
ATOM 686 C C . THR A 1 85 ? -7.523 1.310 -2.104 1.00 91.19 85 THR A C 1
ATOM 688 O O . THR A 1 85 ? -8.658 0.913 -2.372 1.00 91.19 85 THR A O 1
ATOM 691 N N . ILE A 1 86 ? -6.822 0.823 -1.084 1.00 89.69 86 ILE A N 1
ATOM 692 C CA . ILE A 1 86 ? -7.306 -0.222 -0.188 1.00 89.69 86 ILE A CA 1
ATOM 693 C C . ILE A 1 86 ? -7.583 0.389 1.180 1.00 89.69 86 ILE A C 1
ATOM 695 O O . ILE A 1 86 ? -6.670 0.793 1.895 1.00 89.69 86 ILE A O 1
ATOM 699 N N . THR A 1 87 ? -8.857 0.398 1.565 1.00 90.88 87 THR A N 1
ATOM 700 C CA . THR A 1 87 ? -9.301 0.779 2.909 1.00 90.88 87 THR A CA 1
ATOM 701 C C . THR A 1 87 ? -9.634 -0.462 3.724 1.00 90.88 87 THR A C 1
ATOM 703 O O . THR A 1 87 ? -10.425 -1.306 3.281 1.00 90.88 87 THR A O 1
ATOM 706 N N . PHE A 1 88 ? -9.140 -0.556 4.954 1.00 90.19 88 PHE A N 1
ATOM 707 C CA . PHE A 1 88 ? -9.531 -1.611 5.885 1.00 90.19 88 PHE A CA 1
ATOM 708 C C . PHE A 1 88 ? -9.778 -1.083 7.294 1.00 90.19 88 PHE A C 1
ATOM 710 O O . PHE A 1 88 ? -9.209 -0.075 7.710 1.00 90.19 88 PHE A O 1
ATOM 717 N N . LYS A 1 89 ? -10.742 -1.707 7.974 1.00 88.69 89 LYS A N 1
ATOM 718 C CA . LYS A 1 89 ? -11.318 -1.215 9.226 1.00 88.69 89 LYS A CA 1
ATOM 719 C C . LYS A 1 89 ? -11.449 -2.331 10.252 1.00 88.69 89 LYS A C 1
ATOM 721 O O . LYS A 1 89 ? -11.743 -3.473 9.873 1.00 88.69 89 LYS A O 1
ATOM 726 N N . LEU A 1 90 ? -11.272 -1.956 11.516 1.00 85.75 90 LEU A N 1
ATOM 727 C CA . LEU A 1 90 ? -11.504 -2.813 12.668 1.00 85.75 90 LEU A CA 1
ATOM 728 C C . LEU A 1 90 ? -12.949 -3.342 12.679 1.00 85.75 90 LEU A C 1
ATOM 730 O O . LEU A 1 90 ? -13.842 -2.727 12.085 1.00 85.75 90 LEU A O 1
ATOM 734 N N . LYS A 1 91 ? -13.136 -4.511 13.295 1.00 75.12 91 LYS A N 1
ATOM 735 C CA . LYS A 1 91 ? -14.449 -5.086 13.614 1.00 75.12 91 LYS A CA 1
ATOM 736 C C . LYS A 1 91 ? -15.240 -4.205 14.574 1.00 75.12 91 LYS A C 1
ATOM 738 O O . LYS A 1 91 ? -14.608 -3.650 15.497 1.00 75.12 91 LYS A O 1
#